Protein AF-A0A9E2J9X4-F1 (afdb_monomer_lite)

Structure (mmCIF, N/CA/C/O backbone):
data_AF-A0A9E2J9X4-F1
#
_entry.id   AF-A0A9E2J9X4-F1
#
loop_
_atom_site.group_PDB
_atom_site.id
_atom_site.type_symbol
_atom_site.label_atom_id
_atom_site.label_alt_id
_atom_site.label_comp_id
_atom_site.label_asym_id
_atom_site.label_entity_id
_atom_site.label_seq_id
_atom_site.pdbx_PDB_ins_code
_atom_site.Cartn_x
_atom_site.Cartn_y
_atom_site.Cartn_z
_atom_site.occupancy
_atom_site.B_iso_or_equiv
_atom_site.auth_seq_id
_atom_site.auth_comp_id
_atom_site.auth_asym_id
_atom_site.auth_atom_id
_atom_site.pdbx_PDB_model_num
ATOM 1 N N . MET A 1 1 ? -16.876 10.604 28.864 1.00 47.84 1 MET A N 1
ATOM 2 C CA . MET A 1 1 ? -16.980 10.495 27.386 1.00 47.84 1 MET A CA 1
ATOM 3 C C . MET A 1 1 ? -15.649 10.774 26.646 1.00 47.84 1 MET A C 1
ATOM 5 O O . MET A 1 1 ? -15.646 11.471 25.647 1.00 47.84 1 MET A O 1
ATOM 9 N N . ARG A 1 2 ? -14.493 10.221 27.069 1.00 51.06 2 ARG A N 1
ATOM 10 C CA . ARG A 1 2 ? -13.169 10.543 26.464 1.00 51.06 2 ARG A CA 1
ATOM 11 C C . ARG A 1 2 ? -12.506 9.394 25.672 1.00 51.06 2 ARG A C 1
ATOM 13 O O . ARG A 1 2 ? -11.385 9.554 25.205 1.00 51.06 2 ARG A O 1
ATOM 20 N N . LYS A 1 3 ? -13.180 8.240 25.531 1.00 52.78 3 LYS A N 1
ATOM 21 C CA . LYS A 1 3 ? -12.646 7.047 24.836 1.00 52.78 3 LYS A CA 1
ATOM 22 C C . LYS A 1 3 ? -12.825 7.093 23.302 1.00 52.78 3 LYS A C 1
ATOM 24 O O . LYS A 1 3 ? -11.892 6.758 22.587 1.00 52.78 3 LYS A O 1
ATOM 29 N N . SER A 1 4 ? -13.928 7.662 22.799 1.00 58.75 4 SER A N 1
ATOM 30 C CA . SER A 1 4 ? -14.308 7.626 21.369 1.00 58.75 4 SER A CA 1
ATOM 31 C C . SER A 1 4 ? -13.288 8.232 20.389 1.00 58.75 4 SER A C 1
ATOM 33 O O . SER A 1 4 ? -13.099 7.712 19.291 1.00 58.75 4 SER A O 1
ATOM 35 N N . THR A 1 5 ? -12.611 9.327 20.754 1.00 64.88 5 THR A N 1
ATOM 36 C CA . THR A 1 5 ? -11.668 10.007 19.844 1.00 64.88 5 THR A CA 1
ATOM 37 C C . THR A 1 5 ? -10.389 9.200 19.644 1.00 64.88 5 THR A C 1
ATOM 39 O O . THR A 1 5 ? -9.854 9.168 18.542 1.00 64.88 5 THR A O 1
ATOM 42 N N . ARG A 1 6 ? -9.904 8.523 20.696 1.00 69.81 6 ARG A N 1
ATOM 43 C CA . ARG A 1 6 ? -8.667 7.733 20.632 1.00 69.81 6 ARG A CA 1
ATOM 44 C C . ARG A 1 6 ? -8.859 6.484 19.775 1.00 69.81 6 ARG A C 1
ATOM 46 O O . ARG A 1 6 ? -7.964 6.156 19.004 1.00 69.81 6 ARG A O 1
ATOM 53 N N . ASP A 1 7 ? -10.026 5.853 19.863 1.00 73.31 7 ASP A N 1
ATOM 54 C CA . ASP A 1 7 ? -10.363 4.679 19.055 1.00 73.31 7 ASP A CA 1
ATOM 55 C C . ASP A 1 7 ? -10.554 5.052 17.580 1.00 73.31 7 ASP A C 1
ATOM 57 O O . ASP A 1 7 ? -9.987 4.400 16.708 1.00 73.31 7 ASP A O 1
ATOM 61 N N . SER A 1 8 ? -11.218 6.180 17.300 1.00 74.50 8 SER A N 1
ATOM 62 C CA . SER A 1 8 ? -11.371 6.703 15.932 1.00 74.50 8 SER A CA 1
ATOM 63 C C . SER A 1 8 ? -10.023 7.052 15.295 1.00 74.50 8 SER A C 1
ATOM 65 O O . SER A 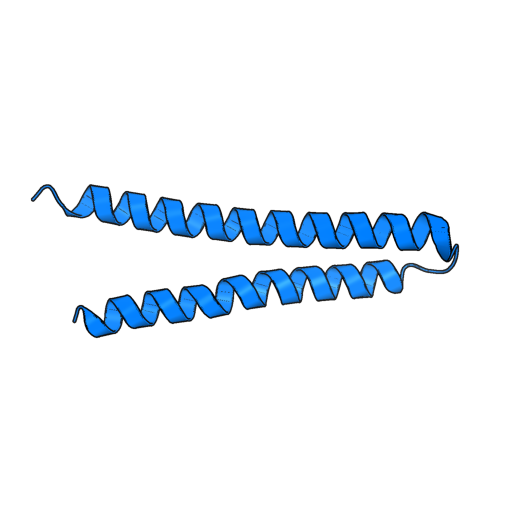1 8 ? -9.767 6.716 14.141 1.00 74.50 8 SER A O 1
ATOM 67 N N . PHE A 1 9 ? -9.118 7.672 16.062 1.00 80.75 9 PHE A N 1
ATOM 68 C CA . PHE A 1 9 ? -7.766 7.985 15.595 1.00 80.75 9 PHE A CA 1
ATOM 69 C C . PHE A 1 9 ? -6.948 6.718 15.325 1.00 80.75 9 PHE A C 1
ATOM 71 O O . PHE A 1 9 ? -6.161 6.674 14.383 1.00 80.75 9 PHE A O 1
ATOM 78 N N . ARG A 1 10 ? -7.152 5.665 16.124 1.00 77.69 10 ARG A N 1
ATOM 79 C CA . ARG A 1 10 ? -6.502 4.365 15.932 1.00 77.69 10 ARG A CA 1
ATOM 80 C C . ARG A 1 10 ? -7.037 3.654 14.691 1.00 77.69 10 ARG A C 1
ATOM 82 O O . ARG A 1 10 ? -6.239 3.108 13.937 1.00 77.69 10 ARG A O 1
ATOM 89 N N . LEU A 1 11 ? -8.347 3.714 14.449 1.00 76.81 11 LEU A N 1
ATOM 90 C CA . LEU A 1 11 ? -8.980 3.165 13.248 1.00 76.81 11 LEU A CA 1
ATOM 91 C C . LEU A 1 11 ? -8.475 3.874 11.983 1.00 76.81 11 LEU A C 1
ATOM 93 O O . LEU A 1 11 ? -8.092 3.219 11.018 1.00 76.81 11 LEU A O 1
ATOM 97 N N . LEU A 1 12 ? -8.402 5.208 12.025 1.00 82.38 12 LEU A N 1
ATOM 98 C CA . LEU A 1 12 ? -7.860 6.037 10.946 1.00 82.38 12 LEU A CA 1
ATOM 99 C C . LEU A 1 12 ? -6.380 5.765 10.696 1.00 82.38 12 LEU A C 1
ATOM 101 O O . LEU A 1 12 ? -5.966 5.652 9.542 1.00 82.38 12 LEU A O 1
ATOM 105 N N . ALA A 1 13 ? -5.586 5.642 11.761 1.00 83.19 13 ALA A N 1
ATOM 106 C CA . ALA A 1 13 ? -4.177 5.300 11.649 1.00 83.19 13 ALA A CA 1
ATOM 107 C C . ALA A 1 13 ? -4.020 3.935 10.977 1.00 83.19 13 ALA A C 1
ATOM 109 O O . ALA A 1 13 ? -3.323 3.842 9.975 1.00 83.19 13 ALA A O 1
ATOM 110 N N . VAL A 1 14 ? -4.734 2.909 11.452 1.00 78.44 14 VAL A N 1
ATOM 111 C CA . VAL A 1 14 ? -4.717 1.565 10.855 1.00 78.44 14 VAL A CA 1
ATOM 112 C C . VAL A 1 14 ? -5.134 1.614 9.383 1.00 78.44 14 VAL A C 1
ATOM 114 O O . VAL A 1 14 ? -4.392 1.122 8.539 1.00 78.44 14 VAL A O 1
ATOM 117 N N . ALA A 1 15 ? -6.244 2.274 9.046 1.00 77.75 15 ALA A N 1
ATOM 118 C CA . ALA A 1 15 ? -6.710 2.400 7.665 1.00 77.75 15 ALA A CA 1
ATOM 119 C C . ALA A 1 15 ? -5.703 3.135 6.757 1.00 77.75 15 ALA A C 1
ATOM 121 O O . ALA A 1 15 ? -5.498 2.742 5.607 1.00 77.75 15 ALA A O 1
ATOM 122 N N . SER A 1 16 ? -5.021 4.158 7.276 1.00 83.81 16 SER A N 1
ATOM 123 C CA . SER A 1 16 ? -3.994 4.899 6.535 1.00 83.81 16 SER A CA 1
ATOM 124 C C . SER A 1 16 ? -2.758 4.042 6.270 1.00 83.81 16 SER A C 1
ATOM 126 O O . SER A 1 16 ? -2.278 3.995 5.137 1.00 83.81 16 SER A O 1
ATOM 128 N N . THR A 1 17 ? -2.266 3.303 7.273 1.00 82.50 17 THR A N 1
ATOM 129 C CA . THR A 1 17 ? -1.133 2.381 7.092 1.00 82.50 17 THR A CA 1
ATOM 130 C C . THR A 1 17 ? -1.473 1.273 6.094 1.00 82.50 17 THR A C 1
ATOM 132 O O . THR A 1 17 ? -0.606 0.832 5.344 1.00 82.50 17 THR A O 1
ATOM 135 N N . MET A 1 18 ? -2.738 0.848 6.040 1.00 76.25 18 MET A N 1
ATOM 136 C CA . MET A 1 18 ? -3.229 -0.140 5.075 1.00 76.25 18 MET A CA 1
ATOM 137 C C . MET A 1 18 ? -3.217 0.386 3.642 1.00 76.25 18 MET A C 1
ATOM 139 O O . MET A 1 18 ? -2.705 -0.292 2.750 1.00 76.25 18 MET A O 1
ATOM 143 N N . GLY A 1 19 ? -3.745 1.594 3.428 1.00 77.00 19 GLY A N 1
ATOM 144 C CA . GLY A 1 19 ? -3.703 2.252 2.123 1.00 77.00 19 GLY A CA 1
ATOM 145 C C . GLY A 1 19 ? -2.264 2.476 1.655 1.00 77.00 19 GLY A C 1
ATOM 146 O O . GLY A 1 19 ? -1.919 2.135 0.525 1.00 77.00 19 GLY A O 1
ATOM 147 N N . LEU A 1 20 ? -1.391 2.943 2.551 1.00 83.62 20 LEU A N 1
ATOM 148 C CA . LEU A 1 20 ? 0.037 3.100 2.270 1.00 83.62 20 LEU A CA 1
ATOM 149 C C . LEU A 1 20 ? 0.705 1.772 1.903 1.00 83.62 20 LEU A C 1
ATOM 151 O O . LEU A 1 20 ? 1.420 1.716 0.908 1.00 83.62 20 LEU A O 1
ATOM 155 N N . ALA A 1 21 ? 0.442 0.691 2.641 1.00 79.00 21 ALA A N 1
ATOM 156 C CA . ALA A 1 21 ? 0.989 -0.628 2.324 1.00 79.00 21 ALA A CA 1
ATOM 157 C C . ALA A 1 21 ? 0.534 -1.131 0.941 1.00 79.00 21 ALA A C 1
ATOM 159 O O . ALA A 1 21 ? 1.331 -1.714 0.205 1.00 79.00 21 ALA A O 1
ATOM 160 N N . MET A 1 22 ? -0.722 -0.869 0.561 1.00 75.25 22 MET A N 1
ATOM 161 C CA . MET A 1 22 ? -1.260 -1.209 -0.760 1.00 75.25 22 MET A CA 1
ATOM 162 C C . MET A 1 22 ? -0.534 -0.453 -1.881 1.00 75.25 22 MET A C 1
ATOM 164 O O . MET A 1 22 ? -0.114 -1.063 -2.869 1.00 75.25 22 MET A O 1
ATOM 168 N N . VAL A 1 23 ? -0.339 0.858 -1.715 1.00 78.69 23 VAL A N 1
ATOM 169 C CA . VAL A 1 23 ? 0.374 1.696 -2.689 1.00 78.69 23 VAL A CA 1
ATOM 170 C C . VAL A 1 23 ? 1.841 1.280 -2.783 1.00 78.69 23 VAL A C 1
ATOM 172 O O . VAL A 1 23 ? 2.328 1.042 -3.884 1.00 78.69 23 VAL A O 1
ATOM 175 N N . ILE A 1 24 ? 2.527 1.105 -1.651 1.00 81.06 24 ILE A N 1
ATOM 176 C CA . ILE A 1 24 ? 3.939 0.693 -1.607 1.00 81.06 24 ILE A CA 1
ATOM 177 C C . ILE A 1 24 ? 4.134 -0.669 -2.287 1.00 81.06 24 ILE A C 1
ATOM 179 O O . ILE A 1 24 ? 5.041 -0.814 -3.103 1.00 81.06 24 ILE A O 1
ATOM 183 N N . SER A 1 25 ? 3.265 -1.649 -2.018 1.00 75.25 25 SER A N 1
ATOM 184 C CA . SER A 1 25 ? 3.320 -2.966 -2.670 1.00 75.25 25 SER A CA 1
ATOM 185 C C . SER A 1 25 ? 3.098 -2.877 -4.180 1.00 75.25 25 SER A C 1
ATOM 187 O O . SER A 1 25 ? 3.749 -3.595 -4.937 1.00 75.25 25 SER A O 1
ATOM 189 N N . THR A 1 26 ? 2.186 -2.008 -4.621 1.00 77.81 26 THR A N 1
ATOM 190 C CA . THR A 1 26 ? 1.900 -1.811 -6.047 1.00 77.81 26 THR A CA 1
ATOM 191 C C . THR A 1 26 ? 3.091 -1.157 -6.739 1.00 77.81 26 THR A C 1
ATOM 193 O O . THR A 1 26 ? 3.549 -1.666 -7.756 1.00 77.81 26 THR A O 1
ATOM 196 N N . VAL A 1 27 ? 3.642 -0.086 -6.158 1.00 79.50 27 VAL A N 1
ATOM 197 C CA . VAL A 1 27 ? 4.806 0.642 -6.689 1.00 79.50 27 VAL A CA 1
ATOM 198 C C . VAL A 1 27 ? 6.044 -0.249 -6.735 1.00 79.50 27 VAL A C 1
ATOM 200 O O . VAL A 1 27 ? 6.746 -0.237 -7.739 1.00 79.50 27 VAL A O 1
ATOM 203 N N . LEU A 1 28 ? 6.297 -1.063 -5.704 1.00 79.06 28 LEU A N 1
ATOM 204 C CA . LEU A 1 28 ? 7.411 -2.018 -5.705 1.00 79.06 28 LEU A CA 1
ATOM 205 C C . LEU A 1 28 ? 7.251 -3.093 -6.785 1.00 79.06 28 LEU A C 1
ATOM 207 O O . LEU A 1 28 ? 8.221 -3.402 -7.473 1.00 79.06 28 LEU A O 1
ATOM 211 N N . GLY A 1 29 ? 6.042 -3.632 -6.969 1.00 73.50 29 GLY A N 1
ATOM 212 C CA . GLY A 1 29 ? 5.756 -4.577 -8.050 1.00 73.50 29 GLY A CA 1
ATOM 213 C C . GLY A 1 29 ? 5.947 -3.950 -9.433 1.00 73.50 29 GLY A C 1
ATOM 214 O O . GLY A 1 29 ? 6.588 -4.542 -10.295 1.00 73.50 29 GLY A O 1
ATOM 215 N N . LEU A 1 30 ? 5.462 -2.724 -9.629 1.00 71.44 30 LEU A N 1
ATOM 216 C CA . LEU A 1 30 ? 5.616 -1.978 -10.879 1.00 71.44 30 LEU A CA 1
ATOM 217 C C . LEU A 1 30 ? 7.082 -1.635 -11.166 1.00 71.44 30 LEU A C 1
ATOM 219 O O . LEU A 1 30 ? 7.534 -1.800 -12.292 1.00 71.44 30 LEU A O 1
ATOM 223 N N . ALA A 1 31 ? 7.836 -1.207 -10.151 1.00 74.75 31 ALA A N 1
ATOM 224 C CA . ALA A 1 31 ? 9.253 -0.882 -10.276 1.00 74.75 31 ALA A CA 1
ATOM 225 C C . ALA A 1 31 ? 10.090 -2.124 -10.608 1.00 74.75 31 ALA A C 1
ATOM 227 O O . ALA A 1 31 ? 10.908 -2.080 -11.524 1.00 74.75 31 ALA A O 1
ATOM 228 N N . LEU A 1 32 ? 9.858 -3.246 -9.917 1.00 72.94 32 LEU A N 1
ATOM 229 C CA . LEU A 1 32 ? 10.525 -4.515 -10.221 1.00 72.94 32 LEU A CA 1
ATOM 230 C C . LEU A 1 32 ? 10.135 -5.042 -11.606 1.00 72.94 32 LEU A C 1
ATOM 232 O O . LEU A 1 32 ? 11.010 -5.477 -12.350 1.00 72.94 32 LEU A O 1
ATOM 236 N N . GLY A 1 33 ? 8.853 -4.953 -11.968 1.00 69.19 33 GLY A N 1
ATOM 237 C CA . GLY A 1 33 ? 8.355 -5.317 -13.292 1.00 69.19 33 GLY A CA 1
ATOM 238 C C . GLY A 1 33 ? 9.002 -4.484 -14.396 1.00 69.19 33 GLY A C 1
ATOM 239 O O . GLY A 1 33 ? 9.493 -5.052 -15.361 1.00 69.19 33 GLY A O 1
ATOM 240 N N . TYR A 1 34 ? 9.084 -3.162 -14.220 1.00 67.62 34 TYR A N 1
ATOM 241 C CA . TYR A 1 34 ? 9.720 -2.242 -15.167 1.00 67.62 34 TYR A CA 1
ATOM 242 C C . TYR A 1 34 ? 11.218 -2.517 -15.331 1.00 67.62 34 TYR A C 1
ATOM 244 O O . TYR A 1 34 ? 11.719 -2.544 -16.452 1.00 67.62 34 TYR A O 1
ATOM 252 N N . VAL A 1 35 ? 11.940 -2.760 -14.229 1.00 68.31 35 VAL A N 1
ATOM 253 C CA . VAL A 1 35 ? 13.367 -3.104 -14.293 1.00 68.31 35 VAL A CA 1
ATOM 254 C C . VAL A 1 35 ? 13.566 -4.420 -15.043 1.00 68.31 35 VAL A C 1
ATOM 256 O O . VAL A 1 35 ? 14.426 -4.475 -15.913 1.00 68.31 35 VAL A O 1
ATOM 259 N N . LEU A 1 36 ? 12.767 -5.456 -14.773 1.00 65.31 36 LEU A N 1
ATOM 260 C CA . LEU A 1 36 ? 12.883 -6.738 -15.480 1.00 65.31 36 LEU A CA 1
ATOM 261 C C . LEU A 1 36 ? 12.549 -6.626 -16.975 1.00 65.31 36 LEU A C 1
ATOM 263 O O . LEU A 1 36 ? 13.273 -7.181 -17.801 1.00 65.31 36 LEU A O 1
ATOM 267 N N . ASP A 1 37 ? 11.486 -5.898 -17.317 1.00 60.72 37 ASP A N 1
ATOM 268 C CA . ASP A 1 37 ? 11.042 -5.668 -18.698 1.00 60.72 37 ASP A CA 1
ATOM 269 C C . ASP A 1 37 ? 12.132 -4.935 -19.501 1.00 60.72 37 ASP A C 1
ATOM 271 O O . ASP A 1 37 ? 12.500 -5.345 -20.606 1.00 60.72 37 ASP A O 1
ATOM 275 N N . HIS A 1 38 ? 12.734 -3.909 -18.887 1.00 63.25 38 HIS A N 1
ATOM 276 C CA . HIS A 1 38 ? 13.746 -3.074 -19.523 1.00 63.25 38 HIS A CA 1
ATOM 277 C C . HIS A 1 38 ? 15.132 -3.739 -19.605 1.00 63.25 38 HIS A C 1
ATOM 279 O O . HIS A 1 38 ? 15.832 -3.532 -20.596 1.00 63.25 38 HIS A O 1
ATOM 285 N N . TYR A 1 39 ? 15.540 -4.524 -18.598 1.00 62.28 39 TYR A N 1
ATOM 286 C CA . TYR A 1 39 ? 16.878 -5.135 -18.559 1.00 62.28 39 TYR A CA 1
ATOM 287 C C . TYR A 1 39 ? 16.961 -6.509 -19.232 1.00 62.28 39 TYR A C 1
ATOM 289 O O . TYR A 1 39 ? 18.030 -6.862 -19.726 1.00 62.28 39 TYR A O 1
ATOM 297 N N . VAL A 1 40 ? 15.884 -7.306 -19.225 1.00 58.50 40 VAL A N 1
ATOM 298 C CA . VAL A 1 40 ? 15.966 -8.733 -19.592 1.00 58.50 40 VAL A CA 1
ATOM 299 C C . VAL A 1 40 ? 15.316 -9.034 -20.940 1.00 58.50 40 VAL A C 1
ATOM 301 O O . VAL A 1 40 ? 15.871 -9.827 -21.696 1.00 58.50 40 VAL A O 1
ATOM 304 N N . PHE A 1 41 ? 14.173 -8.420 -21.268 1.00 58.84 41 PHE A N 1
ATOM 305 C CA . PHE A 1 41 ? 13.336 -8.942 -22.353 1.00 58.84 41 PHE A CA 1
ATOM 306 C C . PHE A 1 41 ? 13.304 -8.114 -23.640 1.00 58.84 41 PHE A C 1
ATOM 308 O O . PHE A 1 41 ? 13.132 -8.735 -24.682 1.00 58.84 41 PHE A O 1
ATOM 315 N N . HIS A 1 42 ? 13.499 -6.785 -23.642 1.00 58.16 42 HIS A N 1
ATOM 316 C CA . HIS A 1 42 ? 13.455 -5.944 -24.870 1.00 58.16 42 HIS A CA 1
ATOM 317 C C . HIS A 1 42 ? 12.218 -6.173 -25.782 1.00 58.16 42 HIS A C 1
ATOM 319 O O . HIS A 1 42 ? 12.183 -5.709 -26.920 1.00 58.16 42 HIS A O 1
ATOM 325 N N . THR A 1 43 ? 11.201 -6.886 -25.299 1.00 52.06 43 THR A N 1
ATOM 326 C CA . THR A 1 43 ? 10.034 -7.352 -26.049 1.00 52.06 43 THR A CA 1
ATOM 327 C C . THR A 1 43 ? 8.807 -6.919 -25.264 1.00 52.06 43 THR A C 1
ATOM 329 O O . THR A 1 43 ? 8.837 -6.988 -24.042 1.00 52.06 43 THR A O 1
ATOM 332 N N . GLU A 1 44 ? 7.805 -6.431 -25.998 1.00 56.31 44 GLU A N 1
ATOM 333 C CA . GLU A 1 44 ? 6.478 -5.908 -25.630 1.00 56.31 44 GLU A CA 1
ATOM 334 C C . GLU A 1 44 ? 6.025 -6.056 -24.157 1.00 56.31 44 GLU A C 1
ATOM 336 O O . GLU A 1 44 ? 6.207 -7.122 -23.574 1.00 56.31 44 GLU A O 1
ATOM 341 N N . PRO A 1 45 ? 5.336 -5.041 -23.578 1.00 65.25 45 PRO A N 1
ATOM 342 C CA . PRO A 1 45 ? 5.143 -4.817 -22.133 1.00 65.25 45 PRO A CA 1
ATOM 343 C C . PRO A 1 45 ? 4.137 -5.784 -21.472 1.00 65.25 45 PRO A C 1
ATOM 345 O O . PRO A 1 45 ? 3.197 -5.395 -20.775 1.00 65.25 45 PRO A O 1
ATOM 348 N N . VAL A 1 46 ? 4.291 -7.080 -21.719 1.00 65.88 46 VAL A N 1
ATOM 349 C CA . VAL A 1 46 ? 3.446 -8.158 -21.209 1.00 65.88 46 VAL A CA 1
ATOM 350 C C . VAL A 1 46 ? 3.839 -8.477 -19.768 1.00 65.88 46 VAL A C 1
ATOM 352 O O . VAL A 1 46 ? 2.970 -8.702 -18.924 1.00 65.88 46 VAL A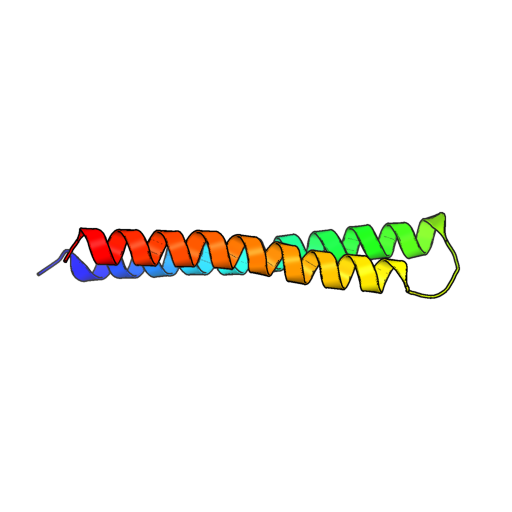 O 1
ATOM 355 N N . LEU A 1 47 ? 5.135 -8.439 -19.443 1.00 63.12 47 LEU A N 1
ATOM 356 C CA . LEU A 1 47 ? 5.623 -8.722 -18.093 1.00 63.12 47 LEU A CA 1
ATOM 357 C C . LEU A 1 47 ? 5.257 -7.599 -17.113 1.00 63.12 47 LEU A C 1
ATOM 359 O O . LEU A 1 47 ? 4.820 -7.865 -15.991 1.00 63.12 47 LEU A O 1
ATOM 363 N N . THR A 1 48 ? 5.361 -6.347 -17.561 1.00 65.81 48 THR A N 1
ATOM 364 C CA . THR A 1 48 ? 4.876 -5.159 -16.846 1.00 65.81 48 THR A CA 1
ATOM 365 C C . THR A 1 48 ? 3.371 -5.239 -16.590 1.00 65.81 48 THR A C 1
ATOM 367 O O . THR A 1 48 ? 2.937 -4.938 -15.478 1.00 65.81 48 THR A O 1
ATOM 370 N N . LEU A 1 49 ? 2.575 -5.725 -17.551 1.00 71.06 49 LEU A N 1
ATOM 371 C CA . LEU A 1 49 ? 1.136 -5.952 -17.367 1.00 71.06 49 LEU A CA 1
ATOM 372 C C . LEU A 1 49 ? 0.848 -7.034 -16.308 1.00 71.06 49 LEU A C 1
ATOM 374 O O . LEU A 1 49 ? -0.013 -6.845 -15.447 1.00 71.06 49 LEU A O 1
ATOM 378 N N . VAL A 1 50 ? 1.588 -8.148 -16.318 1.00 73.69 50 VAL A N 1
ATOM 379 C CA . VAL A 1 50 ? 1.444 -9.220 -15.315 1.00 73.69 50 VAL A CA 1
ATOM 380 C C . VAL A 1 50 ? 1.839 -8.728 -13.921 1.00 73.69 50 VAL A C 1
ATOM 382 O O . VAL A 1 50 ? 1.121 -8.997 -12.959 1.00 73.69 50 VAL A O 1
ATOM 385 N N . PHE A 1 51 ? 2.926 -7.964 -13.792 1.00 70.62 51 PHE A N 1
ATOM 386 C CA . PHE A 1 51 ? 3.347 -7.385 -12.512 1.00 70.62 51 PHE A CA 1
ATOM 387 C C . PHE A 1 51 ? 2.410 -6.280 -12.017 1.00 70.62 51 PHE A C 1
ATOM 389 O O . PHE A 1 51 ? 2.183 -6.175 -10.812 1.00 70.62 51 PHE A O 1
ATOM 396 N N . LEU A 1 52 ? 1.813 -5.502 -12.922 1.00 72.69 52 LEU A N 1
ATOM 397 C CA . LEU A 1 52 ? 0.756 -4.545 -12.599 1.00 72.69 52 LEU A CA 1
ATOM 398 C C . LEU A 1 52 ? -0.461 -5.274 -12.012 1.00 72.69 52 LEU A C 1
ATOM 400 O O . LEU A 1 52 ? -0.938 -4.918 -10.935 1.00 72.69 52 LEU A O 1
ATOM 404 N N . VAL A 1 53 ? -0.925 -6.335 -12.679 1.00 78.81 53 VAL A N 1
ATOM 405 C CA . VAL A 1 53 ? -2.061 -7.148 -12.220 1.00 78.81 53 VAL A CA 1
ATOM 406 C C . VAL A 1 53 ? -1.732 -7.857 -10.904 1.00 78.81 53 VAL A C 1
ATOM 408 O O . VAL A 1 53 ? -2.548 -7.837 -9.984 1.00 78.81 53 VAL A O 1
ATOM 411 N N . LEU A 1 54 ? -0.530 -8.417 -10.756 1.00 74.69 54 LEU A N 1
ATOM 412 C CA . LEU A 1 54 ? -0.072 -9.017 -9.499 1.00 74.69 54 LEU A CA 1
ATOM 413 C C . LEU A 1 54 ? 0.051 -7.988 -8.371 1.00 74.69 54 LEU A C 1
ATOM 415 O O . LEU A 1 54 ? -0.308 -8.301 -7.238 1.00 74.69 54 LEU A O 1
ATOM 419 N N . GLY A 1 55 ? 0.499 -6.765 -8.661 1.00 72.44 55 GLY A N 1
ATOM 420 C CA . GLY A 1 55 ? 0.544 -5.657 -7.706 1.00 72.44 55 GLY A CA 1
ATOM 421 C C . GLY A 1 55 ? -0.853 -5.266 -7.222 1.00 72.44 55 GLY A C 1
ATOM 422 O O . GLY A 1 55 ? -1.082 -5.176 -6.014 1.00 72.44 55 GLY A O 1
ATOM 423 N N . ILE A 1 56 ? -1.812 -5.143 -8.148 1.00 76.31 56 ILE A N 1
ATOM 424 C CA . ILE A 1 56 ? -3.225 -4.881 -7.835 1.00 76.31 56 ILE A CA 1
ATOM 425 C C . I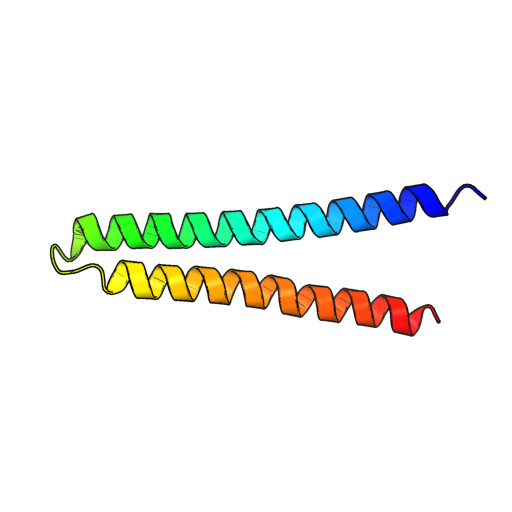LE A 1 56 ? -3.802 -6.025 -6.988 1.00 76.31 56 ILE A C 1
ATOM 427 O O . ILE A 1 56 ? -4.380 -5.773 -5.931 1.00 76.31 56 ILE A O 1
ATOM 431 N N . ILE A 1 57 ? -3.605 -7.285 -7.391 1.00 79.06 57 ILE A N 1
ATOM 432 C CA . ILE A 1 57 ? -4.096 -8.462 -6.655 1.00 79.06 57 ILE A CA 1
ATOM 433 C C . ILE A 1 57 ? -3.453 -8.558 -5.264 1.00 79.06 57 ILE A C 1
ATOM 435 O O . ILE A 1 57 ? -4.148 -8.851 -4.2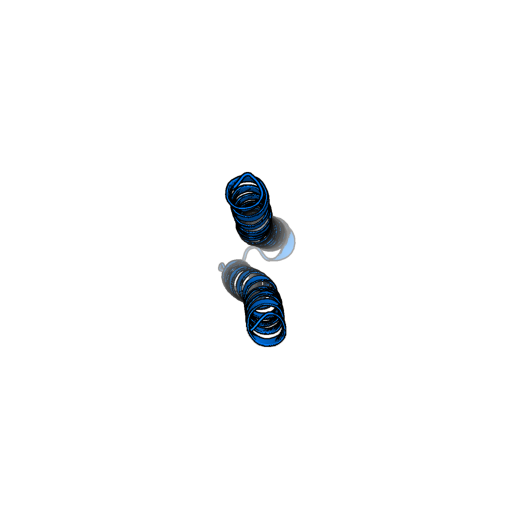89 1.00 79.06 57 ILE A O 1
ATOM 439 N N . GLY A 1 58 ? -2.148 -8.304 -5.146 1.00 73.19 58 GLY A N 1
ATOM 440 C CA . GLY A 1 58 ? -1.415 -8.314 -3.878 1.00 73.19 58 GLY A CA 1
ATOM 441 C C . GLY A 1 58 ? -1.915 -7.235 -2.919 1.00 73.19 58 GLY A C 1
ATOM 442 O O . GLY A 1 58 ? -2.202 -7.522 -1.752 1.00 73.19 58 GLY A O 1
ATOM 443 N N . GLY A 1 59 ? -2.125 -6.023 -3.437 1.00 70.38 59 GLY A N 1
ATOM 444 C CA . GLY A 1 59 ? -2.734 -4.920 -2.702 1.00 70.38 59 GLY A CA 1
ATOM 445 C C . GLY A 1 59 ? -4.151 -5.243 -2.217 1.00 70.38 59 GLY A C 1
ATOM 446 O O . GLY A 1 59 ? -4.457 -5.077 -1.033 1.00 70.38 59 GLY A O 1
ATOM 447 N N . PHE A 1 60 ? -4.992 -5.789 -3.102 1.00 77.62 60 PHE A N 1
ATOM 448 C CA . PHE A 1 60 ? -6.360 -6.198 -2.770 1.00 77.62 60 PHE A CA 1
ATOM 449 C C . PHE A 1 60 ? -6.415 -7.358 -1.771 1.00 77.62 60 PHE A C 1
ATOM 451 O O . PHE A 1 60 ? -7.243 -7.324 -0.862 1.00 77.62 60 PHE A O 1
ATOM 458 N N . ARG A 1 61 ? -5.541 -8.369 -1.873 1.00 76.31 61 ARG A N 1
ATOM 459 C CA . ARG A 1 61 ? -5.487 -9.476 -0.900 1.00 76.31 61 ARG A CA 1
ATOM 460 C C . ARG A 1 61 ? -5.193 -8.972 0.510 1.00 76.31 61 ARG A C 1
ATOM 462 O O . ARG A 1 61 ? -5.853 -9.412 1.452 1.00 76.31 61 ARG A O 1
ATOM 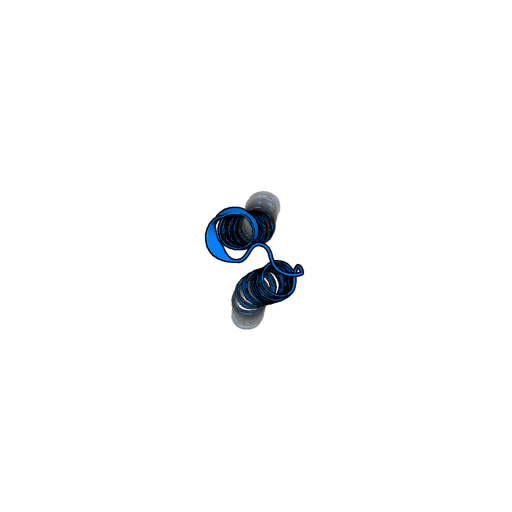469 N N . ASN A 1 62 ? -4.225 -8.066 0.653 1.00 71.12 62 ASN A N 1
ATOM 470 C CA . ASN A 1 62 ? -3.852 -7.518 1.956 1.00 71.12 62 ASN A CA 1
ATOM 471 C C . ASN A 1 62 ? -4.996 -6.690 2.563 1.00 71.12 62 ASN A C 1
ATOM 473 O O . ASN A 1 62 ? -5.323 -6.846 3.740 1.00 71.12 62 ASN A O 1
ATOM 477 N N . LEU A 1 63 ? -5.660 -5.878 1.734 1.00 72.25 63 LEU A N 1
ATOM 478 C CA . LEU A 1 63 ? -6.846 -5.122 2.130 1.00 72.25 63 LEU A CA 1
ATOM 479 C C . LEU A 1 63 ? -7.984 -6.058 2.575 1.00 72.25 63 LEU A C 1
ATOM 481 O O . LEU A 1 63 ? -8.535 -5.888 3.660 1.00 72.25 63 LEU A O 1
ATOM 485 N N . TYR A 1 64 ? -8.282 -7.095 1.788 1.00 76.38 64 TYR A N 1
ATOM 486 C CA . TYR A 1 64 ? -9.393 -8.017 2.037 1.00 76.38 64 TYR A CA 1
ATOM 487 C C . TYR A 1 64 ? -9.225 -8.824 3.331 1.00 76.38 64 TYR A C 1
ATOM 489 O O . TYR A 1 64 ? -10.168 -8.951 4.114 1.00 76.38 64 TYR A O 1
ATOM 497 N N . ILE A 1 65 ? -8.020 -9.343 3.596 1.00 76.12 65 ILE A N 1
ATOM 498 C CA . ILE A 1 65 ? -7.713 -10.077 4.836 1.00 76.12 65 ILE A CA 1
ATOM 499 C C . ILE A 1 65 ? -7.963 -9.196 6.062 1.00 76.12 65 ILE A C 1
ATOM 501 O O . ILE A 1 65 ? -8.486 -9.663 7.076 1.00 76.12 65 ILE A O 1
ATOM 505 N N . LEU A 1 66 ? -7.609 -7.918 5.969 1.00 68.31 66 LEU A N 1
ATOM 506 C CA . LEU A 1 66 ? -7.629 -7.009 7.100 1.00 68.31 66 LEU A CA 1
ATOM 507 C C . LEU A 1 66 ? -9.012 -6.395 7.336 1.00 68.31 66 LEU A C 1
ATOM 509 O O . LEU A 1 66 ? -9.451 -6.364 8.484 1.00 68.31 66 LEU A O 1
ATOM 513 N N . THR A 1 67 ? -9.755 -6.040 6.283 1.00 74.56 67 THR A N 1
ATOM 514 C CA . THR A 1 67 ? -11.184 -5.683 6.381 1.00 74.56 67 THR A CA 1
ATOM 515 C C . THR A 1 67 ? -11.981 -6.807 7.035 1.00 74.56 67 THR A C 1
ATOM 517 O O . THR A 1 67 ? -12.759 -6.565 7.957 1.00 74.56 67 THR A O 1
ATOM 520 N N . LYS A 1 68 ? -11.724 -8.059 6.636 1.00 73.56 68 LYS A N 1
ATOM 521 C CA . LYS A 1 68 ? -12.367 -9.232 7.239 1.00 73.56 68 LYS A CA 1
ATOM 522 C C . LYS A 1 68 ? -12.004 -9.395 8.719 1.00 73.56 68 LYS A C 1
ATOM 524 O O . LYS A 1 68 ? -12.819 -9.874 9.502 1.00 73.56 68 LYS A O 1
ATOM 529 N N . ARG A 1 69 ? -10.793 -8.989 9.113 1.00 72.12 69 ARG A N 1
ATOM 530 C CA . ARG A 1 69 ? -10.325 -9.005 10.506 1.00 72.12 69 ARG A CA 1
ATOM 531 C C . ARG A 1 69 ? -10.995 -7.915 11.345 1.00 72.12 69 ARG A C 1
ATOM 533 O O . ARG A 1 69 ? -11.392 -8.203 12.467 1.00 72.12 69 ARG A O 1
ATOM 540 N N . ILE A 1 70 ? -11.154 -6.710 10.795 1.00 71.50 70 ILE A N 1
ATOM 541 C CA . ILE A 1 70 ? -11.827 -5.578 11.455 1.00 71.50 70 ILE A CA 1
ATOM 542 C C . ILE A 1 70 ? -13.312 -5.888 11.667 1.00 71.50 70 ILE A C 1
ATOM 544 O O . ILE A 1 70 ? -13.791 -5.779 12.790 1.00 71.50 70 ILE A O 1
ATOM 548 N N . GLN A 1 71 ? -14.011 -6.388 10.641 1.00 72.81 71 GLN A N 1
ATOM 549 C CA . GLN A 1 71 ? -15.418 -6.795 10.770 1.00 72.81 71 GLN A CA 1
ATOM 550 C C . GLN A 1 71 ? -15.635 -7.879 11.833 1.00 72.81 71 GLN A C 1
ATOM 552 O O . GLN A 1 71 ? -16.688 -7.939 12.462 1.00 72.81 71 GLN A O 1
ATOM 557 N N . ARG A 1 72 ? -14.650 -8.763 12.030 1.00 71.25 72 ARG A N 1
ATOM 558 C CA . ARG A 1 72 ? -14.716 -9.793 13.073 1.00 71.25 72 ARG A CA 1
ATOM 559 C C . ARG A 1 72 ? -14.595 -9.197 14.474 1.00 71.25 72 ARG A C 1
ATOM 561 O O . ARG A 1 72 ? -15.294 -9.652 15.365 1.00 71.25 72 ARG A O 1
ATOM 568 N N . MET A 1 73 ? -13.747 -8.180 14.643 1.00 68.12 73 MET A N 1
ATOM 569 C CA . MET A 1 73 ? -13.596 -7.467 15.915 1.00 68.12 73 MET A CA 1
ATOM 570 C C . MET A 1 73 ? -14.827 -6.621 16.253 1.00 68.12 73 MET A C 1
ATOM 5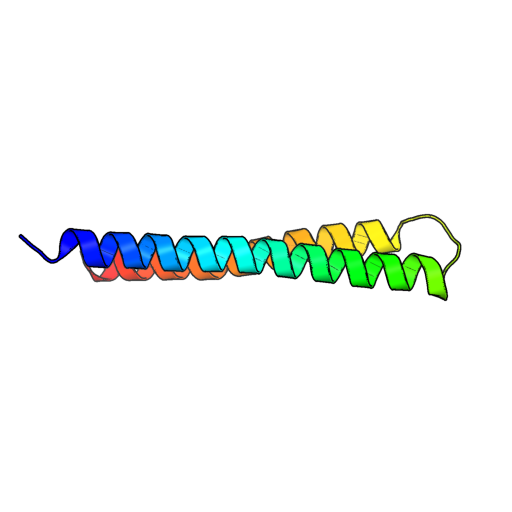72 O O . MET A 1 73 ? -15.185 -6.548 17.420 1.00 68.12 73 MET A O 1
ATOM 576 N N . GLU A 1 74 ? -15.490 -6.018 15.257 1.00 68.62 74 GLU A N 1
ATOM 577 C CA . GLU A 1 74 ? -16.783 -5.345 15.471 1.00 68.62 74 GLU A CA 1
ATOM 578 C C . GLU A 1 74 ? -17.861 -6.334 15.925 1.00 68.62 74 GLU A C 1
ATOM 580 O O . GLU A 1 74 ? -18.536 -6.075 16.913 1.00 68.62 74 GLU A O 1
ATOM 585 N N . LYS A 1 75 ? -17.973 -7.499 15.269 1.00 68.25 75 LYS A N 1
ATOM 586 C CA . LYS A 1 75 ? -18.981 -8.517 15.614 1.00 68.25 75 LYS A CA 1
ATOM 587 C C . LYS A 1 75 ? -18.780 -9.209 16.964 1.00 68.25 75 LYS A C 1
ATOM 589 O O . LYS A 1 75 ? -19.732 -9.783 17.466 1.00 68.25 75 LYS A O 1
ATOM 594 N N . GLU A 1 76 ? -17.564 -9.242 17.504 1.00 61.78 76 GLU A N 1
ATOM 595 C CA . GLU A 1 76 ? -17.288 -9.804 18.840 1.00 61.78 76 GLU A CA 1
ATOM 596 C C . GLU A 1 76 ? -17.461 -8.767 19.965 1.00 61.78 76 GLU A C 1
ATOM 598 O O . GLU A 1 76 ? -17.469 -9.138 21.138 1.00 61.78 76 GLU A O 1
ATOM 603 N N . ALA A 1 77 ? -17.563 -7.478 19.624 1.00 57.94 77 ALA A N 1
ATOM 604 C CA . ALA A 1 77 ? -17.775 -6.388 20.576 1.00 57.94 77 ALA A CA 1
ATOM 605 C C . ALA A 1 77 ? -19.259 -6.000 20.747 1.00 57.94 77 ALA A C 1
ATOM 607 O O . ALA A 1 77 ? -19.562 -5.207 21.642 1.00 57.94 77 ALA A O 1
ATOM 608 N N . GLU A 1 78 ? -20.143 -6.539 19.900 1.00 51.41 78 GLU A N 1
ATOM 609 C CA . GLU A 1 78 ? -21.611 -6.441 19.963 1.00 51.41 78 GLU A CA 1
ATOM 610 C C . GLU A 1 78 ? -22.206 -7.667 20.673 1.00 51.41 78 GLU A C 1
ATOM 612 O O . GLU A 1 78 ? -23.082 -7.465 21.545 1.00 51.41 78 GLU A O 1
#

Radius of gyration: 18.01 Å; chains: 1; bounding box: 38×21×53 Å

Foldseek 3Di:
DPPVVVVVVVVVVVVVVLVVVLVVLLVVLLVVQVCCCVPPPVDDSPSSVVSNVVSNVVSVVSVVVVVVVVVVVVVVVD

Sequence (78 aa):
MRKSTRDSFRLLAVASTMGLAMVISTVLGLALGYVLDHYVFHTEPVLTLVFLVLGIIGGFRNLYILTKRIQRMEKEAE

Secondary structure (DSSP, 8-state):
--SHHHHHHHHHHHHHHHHHHHHHHHHHHHHHHHHHIIIII-S-THHHHHHHHHHHHHHHHHHHHHHHHHHHHHHHH-

pLDDT: mean 70.7, std 8.4, range [47.84, 83.81]